Protein AF-C1LTI1-F1 (afdb_monomer)

Structure (mmCIF, N/CA/C/O backbone):
data_AF-C1LTI1-F1
#
_entry.id   AF-C1LTI1-F1
#
loop_
_atom_site.group_PDB
_atom_site.id
_atom_site.type_symbol
_atom_site.label_atom_id
_atom_site.label_alt_id
_atom_site.label_comp_id
_atom_site.label_asym_id
_atom_site.label_entity_id
_atom_site.label_seq_id
_atom_site.pdbx_PDB_ins_code
_atom_site.Cartn_x
_atom_site.Cartn_y
_atom_site.Cartn_z
_atom_site.occupancy
_atom_site.B_iso_or_equiv
_atom_site.auth_seq_id
_atom_site.auth_comp_id
_atom_site.auth_asym_id
_atom_site.auth_atom_id
_atom_site.pdbx_PDB_model_num
ATOM 1 N N . MET A 1 1 ? -7.270 -20.832 49.353 1.00 43.41 1 MET A N 1
ATOM 2 C CA . MET A 1 1 ? -6.784 -21.937 48.497 1.00 43.41 1 MET A CA 1
ATOM 3 C C . MET A 1 1 ? -7.977 -22.677 47.913 1.00 43.41 1 MET A C 1
ATOM 5 O O . MET A 1 1 ? -8.655 -23.361 48.660 1.00 43.41 1 MET A O 1
ATOM 9 N N . ASN A 1 2 ? -8.272 -22.495 46.624 1.00 37.41 2 ASN A N 1
ATOM 10 C CA . ASN A 1 2 ? -8.407 -23.602 45.669 1.00 37.41 2 ASN A CA 1
ATOM 11 C C . ASN A 1 2 ? -8.784 -23.068 44.286 1.00 37.41 2 ASN A C 1
ATOM 13 O O . ASN A 1 2 ? -9.911 -22.668 44.013 1.00 37.41 2 ASN A O 1
ATOM 17 N N . SER A 1 3 ? -7.766 -23.075 43.438 1.00 51.12 3 SER A N 1
ATOM 18 C CA . SER A 1 3 ? -7.785 -22.835 42.008 1.00 51.12 3 SER A CA 1
ATOM 19 C C . SER A 1 3 ? -8.574 -23.927 41.294 1.00 51.12 3 SER A C 1
ATOM 21 O O . SER A 1 3 ? -8.249 -25.096 41.478 1.00 51.12 3 SER A O 1
ATOM 23 N N . ARG A 1 4 ? -9.502 -23.561 40.402 1.00 40.84 4 ARG A N 1
ATOM 24 C CA . ARG A 1 4 ? -9.779 -24.326 39.172 1.00 40.84 4 ARG A CA 1
ATOM 25 C C . ARG A 1 4 ? -10.200 -23.381 38.047 1.00 40.84 4 ARG A C 1
ATOM 27 O O . ARG A 1 4 ? -11.365 -23.034 37.900 1.00 40.84 4 ARG A O 1
ATOM 34 N N . LEU A 1 5 ? -9.208 -22.993 37.246 1.00 45.16 5 LEU A N 1
ATOM 35 C CA . LEU A 1 5 ? -9.394 -22.584 35.859 1.00 45.16 5 LEU A CA 1
ATOM 36 C C . LEU A 1 5 ? -9.896 -23.807 35.083 1.00 45.16 5 LEU A C 1
ATOM 38 O O . LEU A 1 5 ? -9.163 -24.779 34.918 1.00 45.16 5 LEU A O 1
ATOM 42 N N . VAL A 1 6 ? -11.139 -23.758 34.612 1.00 41.47 6 VAL A N 1
ATOM 43 C CA . VAL A 1 6 ? -11.631 -24.645 33.555 1.00 41.47 6 VAL A CA 1
ATOM 44 C C . VAL A 1 6 ? -12.131 -23.740 32.441 1.00 41.47 6 VAL A C 1
ATOM 46 O O . VAL A 1 6 ? -13.256 -23.249 32.472 1.00 41.47 6 VAL A O 1
ATOM 49 N N . ILE A 1 7 ? -11.257 -23.474 31.471 1.00 50.47 7 ILE A N 1
ATOM 50 C CA . ILE A 1 7 ? -11.636 -22.834 30.213 1.00 50.47 7 ILE A CA 1
ATOM 51 C C . ILE A 1 7 ? -12.395 -23.900 29.420 1.00 50.47 7 ILE A C 1
ATOM 53 O O . ILE A 1 7 ? -11.803 -24.736 28.745 1.00 50.47 7 ILE A O 1
ATOM 57 N N . SER A 1 8 ? -13.717 -23.930 29.583 1.00 38.00 8 SER A N 1
ATOM 58 C CA . SER A 1 8 ? -14.609 -24.746 28.767 1.00 38.00 8 SER A CA 1
ATOM 59 C C . SER A 1 8 ? -15.094 -23.892 27.599 1.00 38.00 8 SER A C 1
ATOM 61 O O . SER A 1 8 ? -15.761 -22.879 27.805 1.00 38.00 8 SER A O 1
ATOM 63 N N . CYS A 1 9 ? -14.777 -24.295 26.368 1.00 46.91 9 CYS A N 1
ATOM 64 C CA . CYS A 1 9 ? -15.367 -23.764 25.136 1.00 46.91 9 CYS A CA 1
ATOM 65 C C . CYS A 1 9 ? -16.858 -24.159 25.028 1.00 46.91 9 CYS A C 1
ATOM 67 O O . CYS A 1 9 ? -17.254 -24.880 24.117 1.00 46.91 9 CYS A O 1
ATOM 69 N N . ARG A 1 10 ? -17.685 -23.727 25.989 1.00 42.31 10 ARG A N 1
ATOM 70 C CA . ARG A 1 10 ? -19.129 -24.011 26.100 1.00 42.31 10 ARG A CA 1
ATOM 71 C C . ARG A 1 10 ? -19.975 -22.729 26.151 1.00 42.31 10 ARG A C 1
ATOM 73 O O . ARG A 1 10 ? -21.112 -22.763 26.590 1.00 42.31 10 ARG A O 1
ATOM 80 N N . ASN A 1 11 ? -19.433 -21.596 25.714 1.00 51.66 11 ASN A N 1
ATOM 81 C CA . ASN A 1 11 ? -20.091 -20.292 25.847 1.00 51.66 11 ASN A CA 1
ATOM 82 C C . ASN A 1 11 ? -20.545 -19.742 24.488 1.00 51.66 11 ASN A C 1
ATOM 84 O O . ASN A 1 11 ? -20.251 -18.598 24.155 1.00 51.66 11 ASN A O 1
ATOM 88 N N . PHE A 1 12 ? -21.237 -20.559 23.691 1.00 53.06 12 PHE A N 1
ATOM 89 C CA . PHE A 1 12 ? -22.173 -19.999 22.717 1.00 53.06 12 PHE A CA 1
ATOM 90 C C . PHE A 1 12 ? -23.542 -19.940 23.396 1.00 53.06 12 PHE A C 1
ATOM 92 O O . PHE A 1 12 ? -24.005 -20.994 23.846 1.00 53.06 12 PHE A O 1
ATOM 99 N N . PRO A 1 13 ? -24.157 -18.748 23.516 1.00 55.50 13 PRO A N 1
ATOM 100 C CA . PRO A 1 13 ? -25.434 -18.607 24.193 1.00 55.50 13 PRO A CA 1
ATOM 101 C C . PRO A 1 13 ? -26.488 -19.455 23.475 1.00 55.50 13 PRO A C 1
ATOM 103 O O . PRO A 1 13 ? -26.644 -19.350 22.257 1.00 55.50 13 PRO A O 1
ATOM 106 N N . ARG A 1 14 ? -27.181 -20.333 24.208 1.00 57.97 14 ARG A N 1
ATOM 107 C CA . ARG A 1 14 ? -28.238 -21.195 23.637 1.00 57.97 14 ARG A CA 1
ATOM 108 C C . ARG A 1 14 ? -29.549 -20.444 23.417 1.00 57.97 14 ARG A C 1
ATOM 110 O O . ARG A 1 14 ? -30.384 -20.895 22.636 1.00 57.97 14 ARG A O 1
ATOM 117 N N . THR A 1 15 ? -29.710 -19.307 24.082 1.00 57.59 15 THR A N 1
ATOM 118 C CA . THR A 1 15 ? -30.926 -18.491 24.090 1.00 57.59 15 THR A CA 1
ATOM 119 C C . THR A 1 15 ? -30.547 -17.014 24.139 1.00 57.59 15 THR A C 1
ATOM 121 O O . THR A 1 15 ? -29.520 -16.659 24.715 1.00 57.59 15 THR A O 1
ATOM 124 N N . TYR A 1 16 ? -31.361 -16.145 23.528 1.00 57.31 16 TYR A N 1
ATOM 125 C CA . TYR A 1 16 ? -31.087 -14.702 23.436 1.00 57.31 16 TYR A CA 1
ATOM 126 C C . TYR A 1 16 ? -30.918 -14.022 24.806 1.00 57.31 16 TYR A C 1
ATOM 128 O O . TYR A 1 16 ? -30.236 -13.008 24.891 1.00 57.31 16 TYR A O 1
ATOM 136 N N . ASP A 1 17 ? -31.457 -14.610 25.874 1.00 60.62 17 ASP A N 1
ATOM 137 C CA . ASP A 1 17 ? -31.326 -14.120 27.253 1.00 60.62 17 ASP A CA 1
ATOM 138 C C . ASP A 1 17 ? -29.914 -14.303 27.843 1.00 60.62 17 ASP A C 1
ATOM 140 O O . ASP A 1 17 ? -29.550 -13.650 28.817 1.00 60.62 17 ASP A O 1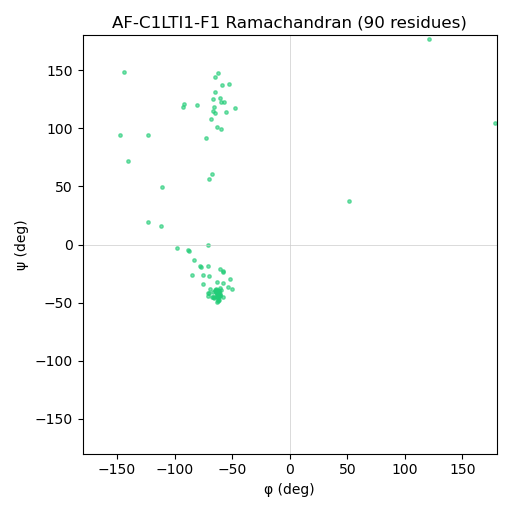
ATOM 144 N N . GLU A 1 18 ? -29.096 -15.177 27.249 1.00 60.34 18 GLU A N 1
ATOM 145 C CA . GLU A 1 18 ? -27.691 -15.386 27.626 1.00 60.34 18 GLU A CA 1
ATOM 146 C C . GLU A 1 18 ? -26.745 -14.424 26.888 1.00 60.34 18 GLU A C 1
ATOM 148 O O . GLU A 1 18 ? -25.540 -14.392 27.160 1.00 60.34 18 GLU A O 1
ATOM 153 N N . LEU A 1 19 ? -27.269 -13.632 25.943 1.00 64.25 19 LEU A N 1
ATOM 154 C CA . LEU A 1 19 ? -26.502 -12.549 25.348 1.00 64.25 19 LEU A CA 1
ATOM 155 C C . LEU A 1 19 ? -26.241 -11.519 26.439 1.00 64.25 19 LEU A C 1
ATOM 157 O O . LEU A 1 19 ? -27.164 -10.911 26.979 1.00 64.25 19 LEU A O 1
ATOM 161 N N . GLN A 1 20 ? -24.965 -11.299 26.748 1.00 65.19 20 GLN A N 1
ATOM 162 C CA . GLN A 1 20 ? -24.561 -10.176 27.580 1.00 65.19 20 GLN A CA 1
ATOM 163 C C . GLN A 1 20 ? -25.011 -8.888 26.887 1.00 65.19 20 GLN A C 1
ATOM 165 O O . GLN A 1 20 ? -24.366 -8.412 25.951 1.00 65.19 20 GLN A O 1
ATOM 170 N N . ILE A 1 21 ? -26.144 -8.340 27.331 1.00 62.03 21 ILE A N 1
ATOM 171 C CA . ILE A 1 21 ? -26.604 -7.022 26.911 1.00 62.03 21 ILE A CA 1
ATOM 172 C C . ILE A 1 21 ? -25.491 -6.054 27.319 1.00 62.03 21 ILE A C 1
ATOM 174 O O . ILE A 1 21 ? -25.124 -6.046 28.500 1.00 62.03 21 ILE A O 1
ATOM 178 N N . PRO A 1 22 ? -24.912 -5.288 26.376 1.00 63.12 22 PRO A N 1
ATOM 179 C CA . PRO A 1 22 ? -23.790 -4.411 26.672 1.00 63.12 22 PRO A CA 1
ATOM 180 C C . PRO A 1 22 ? -24.178 -3.468 27.812 1.00 63.12 22 PRO A C 1
ATOM 182 O O . PRO A 1 22 ? -25.090 -2.656 27.682 1.00 63.12 22 PRO A O 1
ATOM 185 N N . GLN A 1 23 ? -23.510 -3.629 28.952 1.00 66.06 23 GLN A N 1
ATOM 186 C CA . GLN A 1 23 ? -23.721 -2.806 30.136 1.00 66.06 23 GLN A CA 1
ATOM 187 C C . GLN A 1 23 ? -22.958 -1.489 29.941 1.00 66.06 23 GLN A C 1
ATOM 189 O O . GLN A 1 23 ? -21.741 -1.504 29.761 1.00 66.06 23 GLN A O 1
ATOM 194 N N . GLY A 1 24 ? -23.668 -0.359 29.965 1.00 68.06 24 GLY A N 1
ATOM 195 C CA . GLY A 1 24 ? -23.088 0.985 29.841 1.00 68.06 24 GLY A CA 1
ATOM 196 C C . GLY A 1 24 ? -23.618 1.796 28.653 1.00 68.06 24 GLY A C 1
ATOM 197 O O . GLY A 1 24 ? -24.435 1.330 27.861 1.00 68.06 24 GLY A O 1
ATOM 198 N N . ASN A 1 25 ? -23.163 3.047 28.535 1.00 79.19 25 ASN A N 1
ATOM 199 C CA . ASN A 1 25 ? -23.569 3.946 27.455 1.00 79.19 25 ASN A CA 1
ATOM 200 C C . ASN A 1 25 ? -23.013 3.449 26.109 1.00 79.19 25 ASN A C 1
ATOM 202 O O . ASN A 1 25 ? -21.817 3.562 25.825 1.00 79.19 25 ASN A O 1
ATOM 206 N N . TRP A 1 26 ? -23.900 2.924 25.261 1.00 72.50 26 TRP A N 1
ATOM 207 C CA . TRP A 1 26 ? -23.581 2.394 23.932 1.00 72.50 26 TRP A CA 1
ATOM 208 C C . TRP A 1 26 ? -22.738 3.368 23.096 1.00 72.50 26 TRP A C 1
ATOM 210 O O . TRP A 1 26 ? -21.783 2.967 22.430 1.00 72.50 26 TRP A O 1
ATOM 220 N N . THR A 1 27 ? -23.031 4.665 23.197 1.00 77.62 27 THR A N 1
ATOM 221 C CA . THR A 1 27 ? -22.349 5.725 22.446 1.00 77.62 27 THR A CA 1
ATOM 222 C C . THR A 1 27 ? -20.867 5.827 22.806 1.00 77.62 27 THR A C 1
ATOM 224 O O . THR A 1 27 ? -20.017 5.972 21.927 1.00 77.62 27 THR A O 1
ATOM 227 N N . GLU A 1 28 ? -20.527 5.719 24.090 1.00 79.44 28 GLU A N 1
ATOM 228 C CA . GLU A 1 28 ? -19.142 5.802 24.567 1.00 79.44 28 GLU A CA 1
ATOM 229 C C . GLU A 1 28 ? -18.336 4.576 24.150 1.00 79.44 28 GLU A C 1
ATOM 231 O O . GLU A 1 28 ? -17.205 4.700 23.671 1.00 79.44 28 GLU A O 1
ATOM 236 N N . MET A 1 29 ? -18.950 3.398 24.253 1.00 77.81 29 MET A N 1
ATOM 237 C CA . MET A 1 29 ? -18.326 2.134 23.882 1.00 77.81 29 MET A CA 1
ATOM 238 C C . MET A 1 29 ? -18.018 2.078 22.375 1.00 77.81 29 MET A C 1
ATOM 240 O O . MET A 1 29 ? -16.930 1.663 21.965 1.00 77.81 29 MET A O 1
ATOM 244 N N . HIS A 1 30 ? -18.938 2.570 21.536 1.00 77.38 30 HIS A N 1
ATOM 245 C CA . HIS A 1 30 ? -18.709 2.718 20.094 1.00 77.38 30 HIS A CA 1
ATOM 246 C C . HIS A 1 30 ? -17.651 3.763 19.770 1.00 77.38 30 HIS A C 1
ATOM 248 O O . HIS A 1 30 ? -16.794 3.521 18.923 1.00 77.38 30 HIS A O 1
ATOM 254 N N . LYS A 1 31 ? -17.648 4.900 20.469 1.00 80.81 31 LYS A N 1
ATOM 255 C CA . LYS A 1 31 ? -16.647 5.953 20.263 1.00 80.81 31 LYS A CA 1
ATOM 256 C C . LYS A 1 31 ? -15.228 5.458 20.563 1.00 80.81 31 LYS A C 1
ATOM 258 O O . LYS A 1 31 ? -14.313 5.736 19.789 1.00 80.81 31 LYS A O 1
ATOM 263 N N . GLN A 1 32 ? -15.049 4.685 21.635 1.00 81.56 32 GLN A N 1
ATOM 264 C CA . GLN A 1 32 ? -13.759 4.080 21.982 1.00 81.56 32 GLN A CA 1
ATOM 265 C C . GLN A 1 32 ? -13.308 3.041 20.950 1.00 81.56 32 GLN A C 1
ATOM 267 O O . GLN A 1 32 ? -12.161 3.082 20.502 1.00 81.56 32 GLN A O 1
ATOM 272 N N . ARG A 1 33 ? -14.210 2.146 20.523 1.00 78.25 33 ARG A N 1
ATOM 273 C CA . ARG A 1 33 ? -13.899 1.158 19.479 1.00 78.25 33 ARG A CA 1
ATOM 274 C C . ARG A 1 33 ? -13.534 1.841 18.163 1.00 78.25 33 ARG A C 1
ATOM 276 O O . ARG A 1 33 ? -12.489 1.531 17.598 1.00 78.25 33 ARG A O 1
ATOM 283 N N . ASN A 1 34 ? -14.322 2.816 17.715 1.00 84.44 34 ASN A N 1
ATOM 284 C CA . ASN A 1 34 ? -14.063 3.550 16.474 1.00 84.44 34 ASN A CA 1
ATOM 285 C C . ASN A 1 34 ? -12.726 4.297 16.505 1.00 84.44 34 ASN A C 1
ATOM 287 O O . ASN A 1 34 ? -12.015 4.317 15.504 1.00 84.44 34 ASN A O 1
ATOM 291 N N . ALA A 1 35 ? -12.332 4.861 17.649 1.00 82.81 35 ALA A N 1
ATOM 292 C CA . ALA A 1 35 ? -11.036 5.521 17.777 1.00 82.81 35 ALA A CA 1
ATOM 293 C C . ALA A 1 35 ? -9.858 4.553 17.561 1.00 82.81 35 ALA A C 1
ATOM 295 O O . ALA A 1 35 ? -8.875 4.920 16.915 1.00 82.81 35 ALA A O 1
ATOM 296 N N . MET A 1 36 ? -9.952 3.317 18.065 1.00 80.81 36 MET A N 1
ATOM 297 C CA . MET A 1 36 ? -8.928 2.296 17.823 1.00 80.81 36 MET A CA 1
ATOM 298 C C . MET A 1 36 ? -8.943 1.800 16.375 1.00 80.81 36 MET A C 1
ATOM 300 O O . MET A 1 36 ? -7.883 1.713 15.758 1.00 80.81 36 MET A O 1
ATOM 304 N N . TYR A 1 37 ? -10.128 1.540 15.813 1.00 84.81 37 TYR A N 1
ATOM 305 C CA . TYR A 1 37 ? -10.265 1.105 14.421 1.00 84.81 37 TYR A CA 1
ATOM 306 C C . TYR A 1 37 ? -9.716 2.133 13.437 1.00 84.81 37 TYR A C 1
ATOM 308 O O . TYR A 1 37 ? -8.977 1.762 12.531 1.00 84.81 37 TYR A O 1
ATOM 316 N N . ASN A 1 38 ? -9.991 3.421 13.647 1.00 86.50 38 ASN A N 1
ATOM 317 C CA . ASN A 1 38 ? -9.483 4.483 12.783 1.00 86.50 38 ASN A CA 1
ATOM 318 C C . ASN A 1 38 ? -7.951 4.552 12.812 1.00 86.50 38 ASN A C 1
ATOM 320 O O . ASN A 1 38 ? -7.319 4.659 11.765 1.00 86.50 38 ASN A O 1
ATOM 324 N N . LYS A 1 39 ? -7.337 4.429 13.997 1.00 88.06 39 LYS A N 1
ATOM 325 C CA . LYS A 1 39 ? -5.872 4.380 14.121 1.00 88.06 39 LYS A CA 1
ATOM 326 C C . LYS A 1 39 ? -5.289 3.153 13.427 1.00 88.06 39 LYS A C 1
ATOM 328 O O . LYS A 1 39 ? -4.318 3.280 12.690 1.00 88.06 39 LYS A O 1
ATOM 333 N N . PHE A 1 40 ? -5.893 1.984 13.631 1.00 91.56 40 PHE A N 1
ATOM 334 C CA . PHE A 1 40 ? -5.462 0.748 12.983 1.00 91.56 40 PHE A CA 1
ATOM 335 C C . PHE A 1 40 ? -5.561 0.836 11.454 1.00 91.56 40 PHE A C 1
ATOM 337 O O . PHE A 1 40 ? -4.618 0.467 10.758 1.00 91.56 40 PHE A O 1
ATOM 344 N N . LEU A 1 41 ? -6.662 1.374 10.926 1.00 92.88 41 LEU A N 1
ATOM 345 C CA . LEU A 1 41 ? -6.864 1.573 9.490 1.00 92.88 41 LEU A CA 1
ATOM 346 C C . LEU A 1 41 ? -5.815 2.504 8.883 1.00 92.88 41 LEU A C 1
ATOM 348 O O . LEU A 1 41 ? -5.262 2.190 7.836 1.00 92.88 41 LEU A O 1
ATOM 352 N N . ILE A 1 42 ? -5.502 3.617 9.549 1.00 92.94 42 ILE A N 1
ATOM 353 C CA 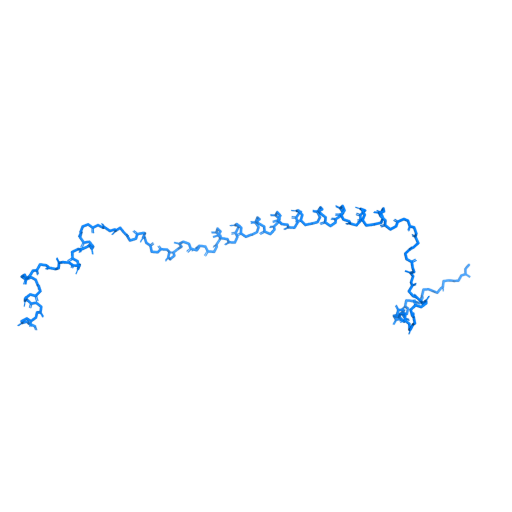. ILE A 1 42 ? -4.483 4.560 9.068 1.00 92.94 42 ILE A CA 1
ATOM 354 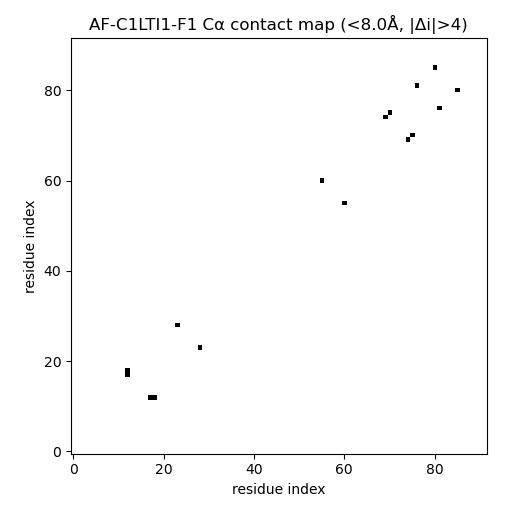C C . ILE A 1 42 ? -3.091 3.919 9.096 1.00 92.94 42 ILE A C 1
ATOM 356 O O . ILE A 1 42 ? -2.338 4.023 8.135 1.00 92.94 42 ILE A O 1
ATOM 360 N N . VAL A 1 43 ? -2.733 3.228 10.179 1.00 94.81 43 VAL A N 1
ATOM 361 C CA . VAL A 1 43 ? -1.411 2.593 10.286 1.00 94.81 43 VAL A CA 1
ATOM 362 C C . VAL A 1 43 ? -1.262 1.465 9.265 1.00 94.81 43 VAL A C 1
ATOM 364 O O . VAL A 1 43 ? -0.250 1.390 8.571 1.00 94.81 43 VAL A O 1
ATOM 367 N N . SER A 1 44 ? -2.277 0.610 9.131 1.00 93.06 44 SER A N 1
ATOM 368 C CA . SER A 1 44 ? -2.256 -0.488 8.161 1.00 93.06 44 SER A CA 1
ATOM 369 C C . SER A 1 44 ? -2.223 0.014 6.718 1.00 93.06 44 SER A C 1
ATOM 371 O O . SER A 1 44 ? -1.462 -0.530 5.920 1.00 93.06 44 SER A O 1
ATOM 373 N N . SER A 1 45 ? -2.957 1.080 6.380 1.00 94.06 45 SER A N 1
ATOM 374 C CA . SER A 1 45 ? -2.934 1.644 5.026 1.00 94.06 45 SER A CA 1
ATOM 375 C C . SER A 1 45 ? -1.566 2.220 4.661 1.00 94.06 45 SER A C 1
ATOM 377 O O . SER A 1 45 ? -1.082 1.984 3.552 1.00 94.06 45 SER A O 1
ATOM 379 N N . VAL A 1 46 ? -0.894 2.895 5.598 1.00 96.19 46 VAL A N 1
ATOM 380 C CA . VAL A 1 46 ? 0.474 3.400 5.402 1.00 96.19 46 VAL A CA 1
ATOM 381 C C . VAL A 1 46 ? 1.454 2.250 5.166 1.00 96.19 46 VAL A C 1
ATOM 383 O O . VAL A 1 46 ? 2.241 2.304 4.221 1.00 96.19 46 VAL A O 1
ATOM 386 N N . ILE A 1 47 ? 1.379 1.184 5.970 1.00 95.81 47 ILE A N 1
ATOM 387 C CA . ILE A 1 47 ? 2.254 0.009 5.832 1.00 95.81 47 ILE A CA 1
ATOM 388 C C . ILE A 1 47 ? 2.037 -0.680 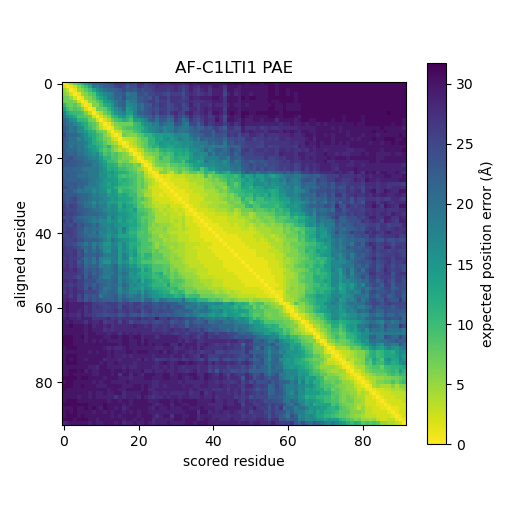4.480 1.00 95.81 47 ILE A C 1
ATOM 390 O O . ILE A 1 47 ? 3.002 -0.946 3.765 1.00 95.81 47 ILE A O 1
ATOM 394 N N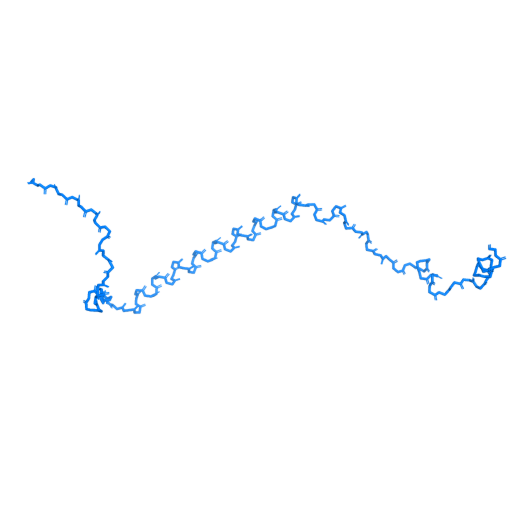 . VAL A 1 48 ? 0.782 -0.939 4.101 1.00 96.50 48 VAL A N 1
ATOM 395 C CA . VAL A 1 48 ? 0.447 -1.581 2.819 1.00 96.50 48 VAL A CA 1
ATOM 396 C C . VAL A 1 48 ? 0.919 -0.734 1.640 1.00 96.50 48 VAL A C 1
ATOM 398 O O . VAL A 1 48 ? 1.462 -1.274 0.677 1.00 96.50 48 VAL A O 1
ATOM 401 N N . THR A 1 49 ? 0.772 0.588 1.725 1.00 95.50 49 THR A N 1
ATOM 402 C CA . THR A 1 49 ? 1.243 1.508 0.682 1.00 95.50 49 THR A CA 1
ATOM 403 C C . THR A 1 49 ? 2.762 1.437 0.546 1.00 95.50 49 THR A C 1
ATOM 405 O O . THR A 1 49 ? 3.264 1.232 -0.557 1.00 95.50 49 THR A O 1
ATOM 408 N N . ALA A 1 50 ? 3.503 1.521 1.654 1.00 94.38 50 ALA A N 1
ATOM 409 C CA . ALA A 1 50 ? 4.964 1.447 1.638 1.00 94.38 50 ALA A CA 1
ATOM 410 C C . ALA A 1 50 ? 5.476 0.109 1.074 1.00 94.38 50 ALA A C 1
ATOM 412 O O . ALA A 1 50 ? 6.379 0.095 0.235 1.00 94.38 50 ALA A O 1
ATOM 413 N N . LEU A 1 51 ? 4.863 -1.009 1.478 1.00 94.81 51 LEU A N 1
ATOM 414 C CA . LEU A 1 51 ? 5.194 -2.335 0.951 1.00 94.81 51 LEU A CA 1
ATOM 415 C C . LEU A 1 51 ? 4.881 -2.455 -0.5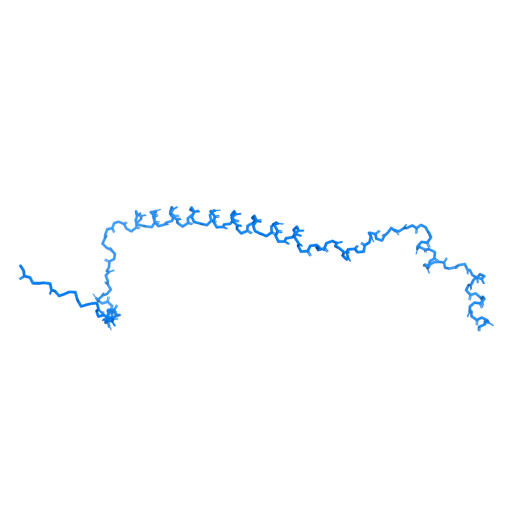40 1.00 94.81 51 LEU A C 1
ATOM 417 O O . LEU A 1 51 ? 5.676 -3.028 -1.279 1.00 94.81 51 LEU A O 1
ATOM 421 N N . SER A 1 52 ? 3.764 -1.884 -0.993 1.00 90.19 52 SER A N 1
ATOM 422 C CA . SER A 1 52 ? 3.405 -1.875 -2.411 1.00 90.19 52 SER A CA 1
ATOM 423 C C . SER A 1 52 ? 4.443 -1.104 -3.222 1.00 90.19 52 SER A C 1
ATOM 425 O O . SER A 1 52 ? 4.946 -1.632 -4.206 1.00 90.19 52 SER A O 1
ATOM 427 N N . PHE A 1 53 ? 4.843 0.094 -2.784 1.00 89.19 53 PHE A N 1
ATOM 428 C CA . PHE A 1 53 ? 5.904 0.867 -3.442 1.00 89.19 53 PHE A CA 1
ATOM 429 C C . PHE A 1 53 ? 7.229 0.102 -3.517 1.00 89.19 53 PHE A C 1
ATOM 431 O O . PHE A 1 53 ? 7.850 0.057 -4.578 1.00 89.19 53 PHE A O 1
ATOM 438 N N . ALA A 1 54 ? 7.645 -0.537 -2.421 1.00 87.56 54 ALA A N 1
ATOM 439 C CA . ALA A 1 54 ? 8.849 -1.362 -2.409 1.00 87.56 54 ALA A CA 1
ATOM 440 C C . ALA A 1 54 ? 8.729 -2.556 -3.371 1.00 87.56 54 ALA A C 1
ATOM 442 O O . ALA A 1 54 ? 9.664 -2.847 -4.114 1.00 87.56 54 ALA A O 1
ATOM 443 N N . ALA A 1 55 ? 7.566 -3.210 -3.414 1.00 87.19 55 ALA A N 1
ATOM 444 C CA . ALA A 1 55 ? 7.297 -4.294 -4.347 1.00 87.19 55 ALA A CA 1
ATOM 445 C C . ALA A 1 55 ? 7.333 -3.814 -5.806 1.00 87.19 55 ALA A C 1
ATOM 447 O O . ALA A 1 55 ? 7.972 -4.465 -6.626 1.00 87.19 55 ALA A O 1
ATOM 448 N N . PHE A 1 56 ? 6.731 -2.665 -6.136 1.00 83.94 56 PHE A N 1
ATOM 449 C CA . PHE A 1 56 ? 6.806 -2.052 -7.471 1.00 83.94 56 PHE A CA 1
ATOM 450 C C . PHE A 1 56 ? 8.249 -1.720 -7.874 1.00 83.94 56 PHE A C 1
ATOM 452 O O . PHE A 1 56 ? 8.627 -1.931 -9.023 1.00 83.94 56 PHE A O 1
ATOM 459 N N . TYR A 1 57 ? 9.062 -1.243 -6.929 1.00 81.31 57 TYR A N 1
ATOM 460 C CA . TYR A 1 57 ? 10.472 -0.941 -7.172 1.00 81.31 57 TYR A CA 1
ATOM 461 C C . TYR A 1 57 ? 11.302 -2.207 -7.437 1.00 81.31 57 TYR A C 1
ATOM 463 O O . TYR A 1 57 ? 12.085 -2.246 -8.380 1.00 81.31 57 TYR A O 1
ATOM 471 N N . VAL A 1 58 ? 11.117 -3.259 -6.633 1.00 81.75 58 VAL A N 1
ATOM 472 C CA . VAL A 1 58 ? 11.886 -4.513 -6.750 1.00 81.75 58 VAL A CA 1
ATOM 473 C C . VAL A 1 58 ? 11.431 -5.374 -7.927 1.00 81.75 58 VAL A C 1
ATOM 475 O O . VAL A 1 58 ? 12.247 -6.058 -8.537 1.00 81.75 58 VAL A O 1
ATOM 478 N N . SER A 1 59 ? 10.139 -5.359 -8.254 1.00 77.81 59 SER A N 1
ATOM 479 C CA . SER A 1 59 ? 9.566 -6.216 -9.301 1.00 77.81 59 SER A CA 1
ATOM 480 C C . SER A 1 59 ? 9.976 -5.830 -10.720 1.00 77.81 59 SER A C 1
ATOM 482 O O . SER A 1 59 ? 9.585 -6.529 -11.651 1.00 77.81 59 SER A O 1
ATOM 484 N N . ASP A 1 60 ? 10.789 -4.779 -10.891 1.00 68.56 60 ASP A N 1
ATOM 485 C CA . ASP A 1 60 ? 11.392 -4.423 -12.176 1.00 68.56 60 ASP A CA 1
ATOM 486 C C . ASP A 1 60 ? 10.300 -4.336 -13.264 1.00 68.56 60 ASP A C 1
ATOM 488 O O . ASP A 1 60 ? 10.477 -4.776 -14.395 1.00 68.56 60 ASP A O 1
ATOM 492 N N . ILE A 1 61 ? 9.111 -3.817 -12.915 1.00 64.75 61 ILE A N 1
ATOM 493 C CA . ILE A 1 61 ? 7.929 -3.805 -13.804 1.00 64.75 61 ILE A CA 1
ATOM 494 C C . ILE A 1 61 ? 8.221 -3.068 -15.117 1.00 64.75 61 ILE A C 1
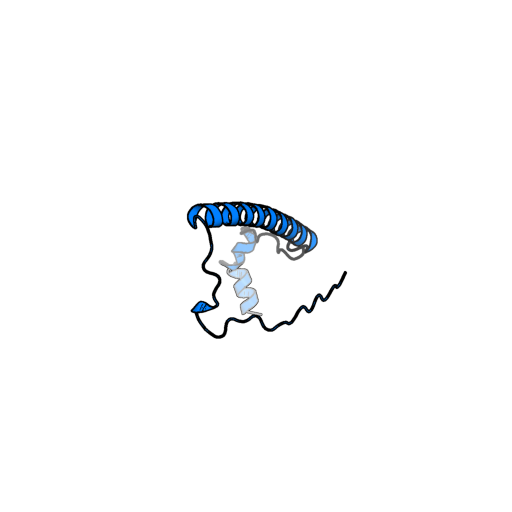ATOM 496 O O . ILE A 1 61 ? 7.623 -3.354 -16.151 1.00 64.75 61 ILE A O 1
ATOM 500 N N . ASN A 1 62 ? 9.204 -2.170 -15.098 1.00 63.78 62 ASN A N 1
ATOM 501 C CA . ASN A 1 62 ? 9.662 -1.449 -16.277 1.00 63.78 62 ASN A CA 1
ATOM 502 C C . ASN A 1 62 ? 10.768 -2.167 -17.067 1.00 63.78 62 ASN A C 1
ATOM 504 O O . ASN A 1 62 ? 11.126 -1.698 -18.143 1.00 63.78 62 ASN A O 1
ATOM 508 N N . LYS A 1 63 ? 11.291 -3.303 -16.590 1.00 66.62 63 LYS A N 1
ATOM 509 C CA . LYS A 1 63 ? 12.362 -4.074 -17.246 1.00 66.62 63 LYS A CA 1
ATOM 510 C C . LYS A 1 63 ? 11.989 -4.516 -18.656 1.00 66.62 63 LYS A C 1
ATOM 512 O O . LYS A 1 63 ? 12.847 -4.583 -19.528 1.00 66.62 63 LYS A O 1
ATOM 517 N N . TYR A 1 64 ? 10.707 -4.801 -18.865 1.00 62.69 64 TYR A N 1
ATOM 518 C CA . TYR A 1 64 ? 10.140 -5.170 -20.162 1.00 62.69 64 TYR A CA 1
ATOM 519 C C . TYR A 1 64 ? 9.200 -4.095 -20.713 1.00 62.69 64 TYR A C 1
ATOM 521 O O . TYR A 1 64 ? 8.421 -4.374 -21.623 1.00 62.69 64 TYR A O 1
ATOM 529 N N . SER A 1 65 ? 9.248 -2.873 -20.167 1.00 67.50 65 SER A N 1
ATOM 530 C CA . SER A 1 65 ? 8.495 -1.765 -20.740 1.00 67.50 65 SER A CA 1
ATOM 531 C C . SER A 1 65 ? 9.086 -1.460 -22.107 1.00 67.50 65 SER A C 1
ATOM 533 O O . SER A 1 65 ? 10.257 -1.092 -22.231 1.00 67.50 65 SER A O 1
ATOM 535 N N . LEU A 1 66 ? 8.281 -1.674 -23.145 1.00 66.50 66 LEU A N 1
ATOM 536 C CA . LEU A 1 66 ? 8.646 -1.251 -24.483 1.00 66.50 66 LEU A CA 1
ATOM 537 C C . LEU A 1 66 ? 8.859 0.269 -24.443 1.00 66.50 66 LEU A C 1
ATOM 539 O O . LEU A 1 66 ? 8.063 0.974 -23.812 1.00 66.50 66 LEU A O 1
ATOM 543 N N . PRO A 1 67 ? 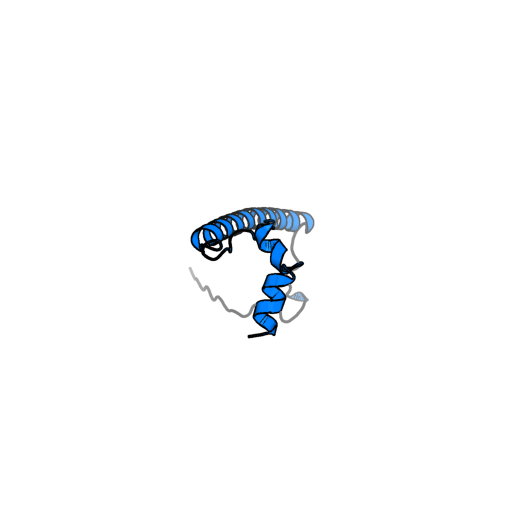9.916 0.792 -25.089 1.00 69.38 67 PRO A N 1
ATOM 544 C CA . PRO A 1 67 ? 10.081 2.231 -25.203 1.00 69.38 67 PRO A CA 1
ATOM 545 C C . PRO A 1 67 ? 8.794 2.811 -25.785 1.00 69.38 67 PRO A C 1
ATOM 547 O O . PRO A 1 67 ? 8.208 2.216 -26.695 1.00 69.38 67 PRO A O 1
ATOM 550 N N . ALA A 1 68 ? 8.344 3.944 -25.236 1.00 66.50 68 ALA A N 1
ATOM 551 C CA . ALA A 1 68 ? 7.157 4.627 -25.728 1.00 66.50 68 ALA A CA 1
ATOM 552 C C . ALA A 1 68 ? 7.267 4.729 -27.251 1.00 66.50 68 ALA A C 1
ATOM 554 O O . ALA A 1 68 ? 8.239 5.291 -27.764 1.00 66.50 68 ALA A O 1
ATOM 555 N N . THR A 1 69 ? 6.331 4.099 -27.962 1.00 62.12 69 THR A N 1
ATOM 556 C CA . THR A 1 69 ? 6.353 4.059 -29.420 1.00 62.12 69 THR A CA 1
ATOM 557 C C . THR A 1 69 ? 6.214 5.493 -29.902 1.00 62.12 69 THR A C 1
ATOM 559 O O . THR A 1 69 ? 5.143 6.091 -29.834 1.00 62.12 69 THR A O 1
ATOM 562 N N . SER A 1 70 ? 7.337 6.087 -30.296 1.00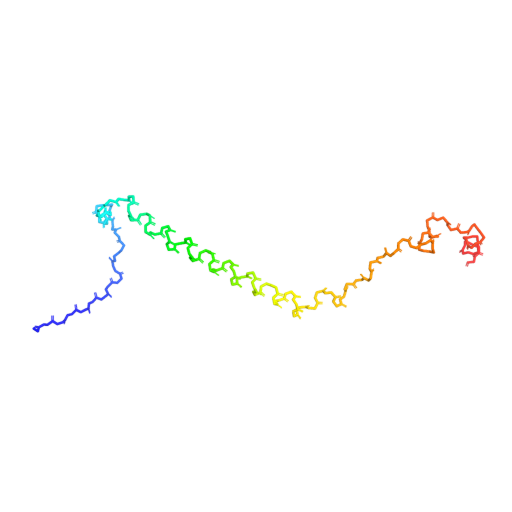 61.59 70 SER A N 1
ATOM 563 C CA . SER A 1 70 ? 7.345 7.404 -30.902 1.00 61.59 70 SER A CA 1
ATOM 564 C C . SER A 1 70 ? 6.641 7.273 -32.243 1.00 61.59 70 SER A C 1
ATOM 566 O O . SER A 1 70 ? 7.039 6.448 -33.068 1.00 61.59 70 SER A O 1
ATOM 568 N N . ASN A 1 71 ? 5.613 8.089 -32.465 1.00 64.06 71 ASN A N 1
ATOM 569 C CA . ASN A 1 71 ? 5.030 8.317 -33.784 1.00 64.06 71 ASN A CA 1
ATOM 570 C C . ASN A 1 71 ? 6.028 9.119 -34.639 1.00 64.06 71 ASN A C 1
ATOM 572 O O . ASN A 1 71 ? 5.734 10.233 -35.070 1.00 64.06 71 ASN A O 1
ATOM 576 N N . SER A 1 72 ? 7.248 8.605 -34.808 1.00 64.56 72 SER A N 1
ATOM 577 C CA . SER A 1 72 ? 8.225 9.192 -35.713 1.00 64.56 72 SER A CA 1
ATOM 578 C C . SER A 1 72 ? 7.663 9.137 -37.130 1.00 64.56 72 SER A C 1
ATOM 580 O O . SER A 1 72 ? 6.924 8.211 -37.478 1.00 64.56 72 SER A O 1
ATOM 582 N N . GLU A 1 73 ? 8.009 10.120 -37.962 1.00 66.94 73 GLU A N 1
ATOM 583 C CA . GLU A 1 73 ? 7.571 10.133 -39.363 1.00 66.94 73 GLU A CA 1
ATOM 584 C C . GLU A 1 73 ? 7.926 8.818 -40.069 1.00 66.94 73 GLU A C 1
ATOM 586 O O . GLU A 1 73 ? 7.111 8.299 -40.824 1.00 66.94 73 GLU A O 1
ATOM 591 N N . ASP A 1 74 ? 9.079 8.221 -39.745 1.00 64.38 74 ASP A N 1
ATOM 592 C CA . ASP A 1 74 ? 9.496 6.911 -40.257 1.00 64.38 74 ASP A CA 1
ATOM 593 C C . ASP A 1 74 ? 8.582 5.758 -39.810 1.00 64.38 74 ASP A C 1
ATOM 595 O O . ASP A 1 74 ? 8.284 4.877 -40.614 1.00 64.38 74 ASP A O 1
ATOM 599 N N . GLY A 1 75 ? 8.092 5.762 -38.565 1.00 65.31 75 GLY A N 1
ATOM 600 C CA . GLY A 1 75 ? 7.140 4.760 -38.069 1.00 65.31 75 GLY A CA 1
ATOM 601 C C . GLY A 1 75 ? 5.742 4.899 -38.686 1.00 65.31 75 GLY A C 1
ATOM 602 O O . GLY A 1 75 ? 5.027 3.911 -38.844 1.00 65.31 75 GLY A O 1
ATOM 603 N N . LEU A 1 76 ? 5.374 6.115 -39.100 1.00 67.06 76 LEU A N 1
ATOM 604 C CA . LEU A 1 76 ? 4.110 6.423 -39.777 1.00 67.06 76 LEU A CA 1
ATOM 605 C C . LEU A 1 76 ? 4.145 6.151 -41.290 1.00 67.06 76 LEU A C 1
ATOM 607 O O . LEU A 1 76 ? 3.081 6.065 -41.906 1.00 67.06 76 LEU A O 1
ATOM 611 N N . ARG A 1 77 ? 5.326 5.946 -41.899 1.00 66.06 77 ARG A N 1
ATOM 612 C CA . ARG A 1 77 ? 5.456 5.588 -43.331 1.00 66.06 77 ARG A CA 1
ATOM 613 C C . ARG A 1 77 ? 4.764 4.276 -43.689 1.00 66.06 77 ARG A C 1
ATOM 615 O O . ARG A 1 77 ? 4.404 4.083 -44.844 1.00 66.06 77 ARG A O 1
ATOM 622 N N . PHE A 1 78 ? 4.522 3.402 -42.713 1.00 65.00 78 PHE A N 1
ATOM 623 C CA . PHE A 1 78 ? 3.714 2.198 -42.914 1.00 65.00 78 PHE A CA 1
ATOM 624 C C . PHE A 1 78 ? 2.256 2.511 -43.295 1.00 65.00 78 PHE A C 1
ATOM 626 O O . PHE A 1 78 ? 1.651 1.760 -44.054 1.00 65.00 78 PHE A O 1
ATOM 633 N N . LEU A 1 79 ? 1.687 3.618 -42.805 1.00 69.06 79 LEU A N 1
ATOM 634 C CA . LEU A 1 79 ? 0.299 3.996 -43.099 1.00 69.06 79 LEU A CA 1
ATOM 635 C C . LEU A 1 79 ? 0.135 4.603 -44.498 1.00 69.06 79 LEU A C 1
ATOM 637 O O . LEU A 1 79 ? -0.979 4.639 -45.014 1.00 69.06 79 LEU A O 1
ATOM 641 N N . ASN A 1 80 ? 1.225 5.075 -45.108 1.00 69.69 80 ASN A N 1
ATOM 642 C CA . ASN A 1 80 ? 1.228 5.599 -46.469 1.00 69.69 80 ASN A CA 1
ATOM 643 C C . ASN A 1 80 ? 2.513 5.153 -47.196 1.00 69.69 80 ASN A C 1
ATOM 645 O O . ASN A 1 80 ? 3.443 5.950 -47.356 1.00 69.69 80 ASN A O 1
ATOM 649 N N . PRO A 1 81 ? 2.613 3.856 -47.553 1.00 70.25 81 PRO A N 1
ATOM 650 C CA . PRO A 1 81 ? 3.830 3.297 -48.127 1.00 70.25 81 PRO A CA 1
ATOM 651 C C . PRO A 1 81 ? 4.126 3.923 -49.493 1.00 70.25 81 PRO A C 1
ATOM 653 O O . PRO A 1 81 ? 3.213 4.202 -50.270 1.00 70.25 81 PRO A O 1
ATOM 656 N N . ASP A 1 82 ? 5.413 4.115 -49.803 1.00 74.19 82 ASP A N 1
ATOM 657 C CA . ASP A 1 82 ? 5.839 4.599 -51.120 1.00 74.19 82 ASP A CA 1
ATOM 658 C C . ASP A 1 82 ? 5.311 3.637 -52.205 1.00 74.19 82 ASP A C 1
ATOM 660 O O . ASP A 1 82 ? 5.639 2.442 -52.173 1.00 74.19 82 ASP A O 1
ATOM 664 N N . PRO A 1 83 ? 4.520 4.126 -53.181 1.00 77.75 83 PRO A N 1
ATOM 665 C CA . PRO A 1 83 ? 3.967 3.304 -54.251 1.00 77.75 83 PRO A CA 1
ATOM 666 C C . PRO A 1 83 ? 5.018 2.475 -54.995 1.00 77.75 83 PRO A C 1
ATOM 668 O O . PRO A 1 83 ? 4.712 1.385 -55.477 1.00 77.75 83 PRO A O 1
ATOM 671 N N . LYS A 1 84 ? 6.267 2.956 -55.080 1.00 76.50 84 LYS A N 1
ATOM 672 C CA . LYS A 1 84 ? 7.366 2.225 -55.728 1.00 76.50 84 LYS A CA 1
ATOM 673 C C . LYS A 1 84 ? 7.822 1.015 -54.918 1.00 76.50 84 LYS A C 1
ATOM 675 O O . LYS A 1 84 ? 8.053 -0.046 -55.494 1.00 76.50 84 LYS A O 1
ATOM 680 N N . ALA A 1 85 ? 7.931 1.164 -53.600 1.00 71.38 85 ALA A N 1
ATOM 681 C CA . ALA A 1 85 ? 8.309 0.075 -52.706 1.00 71.38 85 ALA A CA 1
ATOM 682 C C . ALA A 1 85 ? 7.194 -0.977 -52.614 1.00 71.38 85 ALA A C 1
ATOM 684 O O . ALA A 1 85 ? 7.475 -2.173 -52.641 1.00 71.38 85 ALA A O 1
ATOM 685 N N . LEU A 1 86 ? 5.928 -0.540 -52.596 1.00 71.62 86 LEU A N 1
ATOM 686 C CA . LEU A 1 86 ? 4.774 -1.440 -52.619 1.00 71.62 86 LEU A CA 1
ATOM 687 C C . LEU A 1 86 ? 4.725 -2.261 -53.915 1.00 71.62 86 LEU A C 1
ATOM 689 O O . LEU A 1 86 ? 4.497 -3.466 -53.877 1.00 71.62 86 LEU A O 1
ATOM 693 N N . LYS A 1 87 ? 4.987 -1.618 -55.058 1.00 77.00 87 LYS A N 1
ATOM 694 C CA . LYS A 1 87 ? 5.007 -2.285 -56.362 1.00 77.00 87 LYS A CA 1
ATOM 695 C C . LYS A 1 87 ? 6.097 -3.360 -56.448 1.00 77.00 87 LYS A C 1
ATOM 697 O O . LYS A 1 87 ? 5.824 -4.453 -56.919 1.00 77.00 87 LYS A O 1
ATOM 702 N N . TYR A 1 88 ? 7.288 -3.093 -55.914 1.00 74.81 88 TYR A N 1
ATOM 703 C CA . TYR A 1 88 ? 8.381 -4.070 -55.867 1.00 74.81 88 TYR A CA 1
ATOM 704 C C . TYR A 1 88 ? 8.038 -5.334 -55.057 1.00 74.81 88 TYR A C 1
ATOM 706 O O . TYR A 1 88 ? 8.394 -6.429 -55.480 1.00 74.81 88 TYR A O 1
ATOM 714 N N . VAL A 1 89 ? 7.336 -5.187 -53.925 1.00 73.31 89 VAL A N 1
ATOM 715 C CA . VAL A 1 89 ? 6.904 -6.311 -53.066 1.00 73.31 89 VAL A CA 1
ATOM 716 C C . VAL A 1 89 ? 5.729 -7.091 -53.662 1.00 73.31 89 VAL A C 1
ATOM 718 O O . VAL A 1 89 ? 5.549 -8.254 -53.338 1.00 73.31 89 VAL A O 1
ATOM 721 N N . LEU A 1 90 ? 4.897 -6.459 -54.494 1.00 74.62 90 LEU A N 1
ATOM 722 C CA . LEU A 1 90 ? 3.771 -7.132 -55.152 1.00 74.62 90 LEU A CA 1
ATOM 723 C C . LEU A 1 90 ? 4.175 -7.851 -56.447 1.00 74.62 90 LEU A C 1
ATOM 725 O O . LEU A 1 90 ? 3.482 -8.774 -56.868 1.00 74.62 90 LEU A O 1
ATOM 729 N N . GLU A 1 91 ? 5.244 -7.397 -57.103 1.00 78.19 91 GLU A N 1
ATOM 730 C CA . GLU A 1 91 ? 5.722 -7.930 -58.387 1.00 78.19 91 GLU A CA 1
ATOM 731 C C . GLU A 1 91 ? 6.870 -8.948 -58.247 1.00 78.19 91 GLU A C 1
ATOM 733 O O . GLU A 1 91 ? 7.293 -9.515 -59.256 1.00 78.19 91 GLU A O 1
ATOM 738 N N . ASN A 1 92 ? 7.352 -9.203 -57.026 1.00 53.91 92 ASN A N 1
ATOM 739 C CA . ASN A 1 92 ? 8.303 -10.269 -56.678 1.00 53.91 92 ASN A CA 1
ATOM 740 C C . ASN A 1 92 ? 7.757 -11.110 -55.523 1.00 53.91 92 ASN A C 1
ATOM 742 O O . ASN A 1 92 ? 8.192 -12.277 -55.404 1.00 53.91 92 ASN A O 1
#

Foldseek 3Di:
DDDDDDPDPPPDDPDPVSPPPDPDDPVVVVVVVVVVVVVVVVVVVVVVVVVVVVCVVVVPVCVPPDPDPPPPVVVCCVVVPDPVVVVVVVVD

Mean predicted aligned error: 18.67 Å

Secondary structure (DSSP, 8-state):
--------S--S-SSGGGS----S-HHHHHHHHHHHHHHHHHHHHHHHHHHHHHHHHHTTTTTT-PPP----HHHHGGGS--HHHHHHHHH-

pLDDT: mean 71.29, std 14.99, range [37.41, 96.5]

Organism: Schistosoma japonicum (NCBI:txid6182)

Solvent-accessible surface area (backbone atoms only — not comparable to full-atom values): 6017 Å² total; per-residue (Å²): 142,84,91,77,91,72,91,68,98,73,83,70,65,91,47,81,87,62,52,80,71,80,84,69,66,65,68,59,57,49,52,56,51,49,55,51,50,52,52,51,51,54,53,50,49,52,51,53,50,52,51,48,53,52,48,56,64,70,63,46,70,64,76,77,54,72,74,81,84,66,86,39,73,76,68,50,36,74,83,62,59,57,69,68,62,54,48,54,65,74,76,105

Radius of gyration: 34.66 Å; Cα contacts (8 Å, |Δi|>4): 8; chains: 1; bounding box: 44×35×107 Å

Sequence (92 aa):
MNSRLVISCRNFPRTYDELQIPQGNWTEMHKQRNAMYNKFLIVSSVIVTALSFAAFYVSDINKYSLPATSNSEDGLRFLNPDPKALKYVLEN

InterPro domains:
  IPR031973 Deltamethrin resistance protein prag01 [PF16020] (17-62)